Protein AF-A0A2V5T5P4-F1 (afdb_monomer_lite)

Sequence (134 aa):
MTGLRDAVDRWRQLSEDGPGYLCYRRGPGFLTVEDRRAGLEAADYRFDGIEAKIYLACDAGATADHLSKQFAMDGDEELHAHEIEEYLDDLVQARLMYREGNCFLSLAIPITTASTASETRWETDAATACLMAT

Structure (mmCIF, N/CA/C/O backbone):
data_AF-A0A2V5T5P4-F1
#
_entry.id   AF-A0A2V5T5P4-F1
#
loop_
_atom_site.group_PDB
_atom_site.id
_atom_site.type_symbol
_atom_site.label_atom_id
_atom_site.label_alt_id
_atom_site.label_comp_id
_atom_site.label_asym_id
_atom_site.label_entity_id
_atom_site.label_seq_id
_atom_site.pdbx_PDB_ins_code
_atom_site.Cartn_x
_atom_site.Cartn_y
_atom_site.Cartn_z
_atom_site.occupancy
_atom_site.B_iso_or_equiv
_atom_site.auth_seq_id
_atom_site.auth_comp_id
_atom_site.auth_asym_id
_atom_site.auth_atom_id
_atom_site.pdbx_PDB_model_num
ATOM 1 N N . MET A 1 1 ? -24.231 14.776 8.026 1.00 52.66 1 MET A N 1
ATOM 2 C CA . MET A 1 1 ? -22.896 15.256 8.440 1.00 52.66 1 MET A CA 1
ATOM 3 C C . MET A 1 1 ? -22.695 14.825 9.877 1.00 52.66 1 MET A C 1
ATOM 5 O O . MET A 1 1 ? -23.453 15.280 10.721 1.00 52.66 1 MET A O 1
ATOM 9 N N . THR A 1 2 ? -21.777 13.898 10.140 1.00 69.06 2 THR A N 1
ATOM 10 C CA . THR A 1 2 ? -21.444 13.499 11.517 1.00 69.06 2 THR A CA 1
ATOM 11 C C . THR A 1 2 ? -20.759 14.677 12.207 1.00 69.06 2 THR A C 1
ATOM 13 O O . THR A 1 2 ? -19.862 15.279 11.613 1.00 69.06 2 THR A O 1
ATOM 16 N N . GLY A 1 3 ? -21.197 15.051 13.408 1.00 92.06 3 GLY A N 1
ATOM 17 C CA . GLY A 1 3 ? -20.588 16.155 14.146 1.00 92.06 3 GLY A CA 1
ATOM 18 C C . GLY A 1 3 ? -19.194 15.789 14.659 1.00 92.06 3 GLY A C 1
ATOM 19 O O . GLY A 1 3 ? -18.845 14.615 14.760 1.00 92.06 3 GLY A O 1
ATOM 20 N N . LEU A 1 4 ? -18.397 16.793 15.042 1.00 92.25 4 LEU A N 1
ATOM 21 C CA . LEU A 1 4 ? -17.080 16.569 15.656 1.00 92.25 4 LEU A CA 1
ATOM 22 C C . LEU A 1 4 ? -17.166 15.636 16.876 1.00 92.25 4 LEU A C 1
ATOM 24 O O . LEU A 1 4 ? -16.310 14.776 17.044 1.00 92.25 4 LEU A O 1
ATOM 28 N N . ARG A 1 5 ? -18.212 15.781 17.702 1.00 93.25 5 ARG A N 1
ATOM 29 C CA . ARG A 1 5 ? -18.435 14.914 18.872 1.00 93.25 5 ARG A CA 1
ATOM 30 C C . ARG A 1 5 ? -18.607 13.457 18.460 1.00 93.25 5 ARG A C 1
ATOM 32 O O . ARG A 1 5 ? -17.864 12.620 18.943 1.00 93.25 5 ARG A O 1
ATOM 39 N N . ASP A 1 6 ? -19.467 13.187 17.485 1.00 90.88 6 ASP A N 1
ATOM 40 C CA . ASP A 1 6 ? -19.700 11.830 16.985 1.00 90.88 6 ASP A CA 1
ATOM 41 C C . ASP A 1 6 ? -18.427 11.196 16.397 1.00 90.88 6 ASP A C 1
ATOM 43 O O . ASP A 1 6 ? -18.206 9.993 16.523 1.00 90.88 6 ASP A O 1
ATOM 47 N N . ALA A 1 7 ? -17.578 11.996 15.740 1.00 87.25 7 ALA A N 1
ATOM 48 C CA . ALA A 1 7 ? -16.290 11.533 15.228 1.00 87.25 7 ALA A CA 1
ATOM 49 C C . ALA A 1 7 ? -15.313 11.192 16.366 1.00 87.25 7 ALA A C 1
ATOM 51 O O . ALA A 1 7 ? -14.641 10.164 16.304 1.00 87.25 7 ALA A O 1
ATOM 52 N N . VAL A 1 8 ? -15.268 12.023 17.414 1.00 89.06 8 VAL A N 1
ATOM 53 C CA . VAL A 1 8 ? -14.454 11.790 18.618 1.00 89.06 8 VAL A CA 1
ATOM 54 C C . VAL A 1 8 ? -14.941 10.564 19.385 1.00 89.06 8 VAL A C 1
ATOM 56 O O . VAL A 1 8 ? -14.123 9.742 19.784 1.00 89.06 8 VAL A O 1
ATOM 59 N N . ASP A 1 9 ? -16.250 10.409 19.563 1.00 89.62 9 ASP A N 1
ATOM 60 C CA . ASP A 1 9 ? -16.830 9.283 20.294 1.00 89.62 9 ASP A CA 1
ATOM 61 C C . ASP A 1 9 ? -16.605 7.970 19.537 1.00 89.62 9 ASP A C 1
ATOM 63 O O . ASP A 1 9 ? -16.196 6.977 20.133 1.00 89.62 9 ASP A O 1
ATOM 67 N N . ARG A 1 10 ? -16.739 7.983 18.203 1.00 83.69 10 ARG A N 1
ATOM 68 C CA . ARG A 1 10 ? -16.373 6.834 17.363 1.00 83.69 10 ARG A CA 1
ATOM 69 C C . ARG A 1 10 ? -14.892 6.490 17.482 1.00 83.69 10 ARG A C 1
ATOM 71 O O . ARG A 1 10 ? -14.556 5.318 17.604 1.00 83.69 10 ARG A O 1
ATOM 78 N N . TRP A 1 11 ? -14.012 7.489 17.435 1.00 82.25 11 TRP A N 1
ATOM 79 C CA . TRP A 1 11 ? -12.575 7.264 17.585 1.00 82.25 11 TRP A CA 1
ATOM 80 C C . TRP A 1 11 ? -12.237 6.662 18.955 1.00 82.25 11 TRP A C 1
ATOM 82 O O . TRP A 1 11 ? -11.484 5.695 19.019 1.00 82.25 11 TRP A O 1
ATOM 92 N N . ARG A 1 12 ? -12.855 7.165 20.033 1.00 84.06 12 ARG A N 1
ATOM 93 C CA . ARG A 1 12 ? -12.706 6.607 21.386 1.00 84.06 12 ARG A CA 1
ATOM 94 C C . ARG A 1 12 ? -13.168 5.156 21.452 1.00 84.06 12 ARG A C 1
ATOM 96 O O . ARG A 1 12 ? -12.404 4.321 21.919 1.00 84.06 12 ARG A O 1
ATOM 103 N N . GLN A 1 13 ? -14.350 4.849 20.921 1.00 82.88 13 GLN A N 1
ATOM 104 C CA . GLN A 1 13 ? -14.888 3.487 20.911 1.00 82.88 13 GLN A CA 1
ATOM 105 C C . GLN A 1 13 ? -13.953 2.509 20.185 1.00 82.88 13 GLN A C 1
ATOM 107 O O . GLN A 1 13 ? -13.681 1.430 20.690 1.00 82.88 13 GLN A O 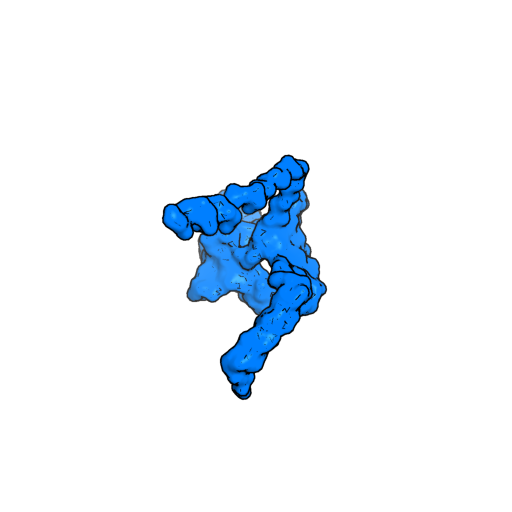1
ATOM 112 N N . LEU A 1 14 ? -13.416 2.906 19.027 1.00 78.06 14 LEU A N 1
ATOM 113 C CA . LEU A 1 14 ? -12.483 2.081 18.251 1.00 78.06 14 LEU A CA 1
ATOM 114 C C . LEU A 1 14 ? -11.125 1.897 18.943 1.00 78.06 14 LEU A C 1
ATOM 116 O O . LEU A 1 14 ? -10.434 0.924 18.673 1.00 78.06 14 LEU A O 1
ATOM 120 N N . SER A 1 15 ? -10.733 2.827 19.817 1.00 72.06 15 SER A N 1
ATOM 121 C CA . SER A 1 15 ? -9.468 2.746 20.553 1.00 72.06 15 SER A CA 1
ATOM 122 C C . SER A 1 15 ? -9.511 1.815 21.769 1.00 72.06 15 SER A C 1
ATOM 124 O O . SER A 1 15 ? -8.449 1.400 22.231 1.00 72.06 15 SER A O 1
ATOM 126 N N . GLU A 1 16 ? -10.703 1.459 22.271 1.00 73.88 16 GLU A N 1
ATOM 127 C CA . GLU A 1 16 ? -10.861 0.522 23.397 1.00 73.88 16 GLU A CA 1
ATOM 128 C C . GLU A 1 16 ? -10.394 -0.899 23.035 1.00 73.88 16 GLU A C 1
ATOM 130 O O . 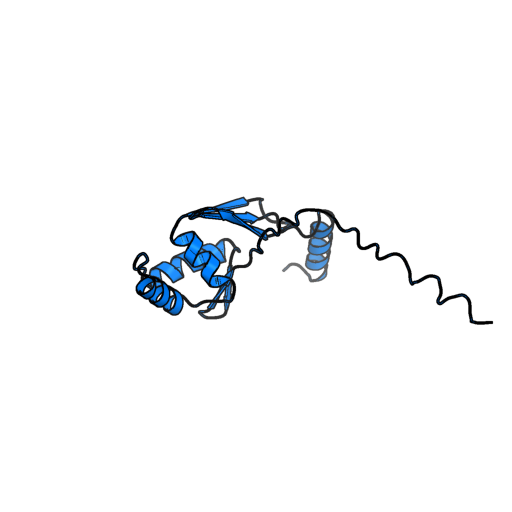GLU A 1 16 ? -9.788 -1.569 23.869 1.00 73.88 16 GLU A O 1
ATOM 135 N N . ASP A 1 17 ? -10.564 -1.311 21.774 1.00 68.75 17 ASP A N 1
ATOM 136 C CA . ASP A 1 17 ? -10.075 -2.592 21.233 1.00 68.75 17 ASP A CA 1
ATOM 137 C C . ASP A 1 17 ? -8.576 -2.553 20.845 1.00 68.75 17 ASP A C 1
ATOM 139 O O . ASP A 1 17 ? -8.010 -3.533 20.354 1.00 68.75 17 ASP A O 1
ATOM 143 N N . GLY A 1 18 ? -7.910 -1.417 21.089 1.00 70.31 18 GLY A N 1
ATOM 144 C CA . GLY A 1 18 ? -6.540 -1.124 20.678 1.00 70.31 18 GLY A CA 1
ATOM 145 C C . GLY A 1 18 ? -6.463 -0.442 19.302 1.00 70.31 18 GLY A C 1
ATOM 146 O O . GLY A 1 18 ? -7.374 -0.556 18.487 1.00 70.31 18 GLY A O 1
ATOM 147 N N . PRO A 1 19 ? -5.365 0.274 18.992 1.00 72.06 19 PRO A N 1
ATOM 148 C CA . PRO A 1 19 ? -5.257 1.110 17.787 1.00 72.06 19 PRO A CA 1
ATOM 149 C C . PRO A 1 19 ? -5.257 0.335 16.452 1.00 72.06 19 PRO A C 1
ATOM 151 O O . PRO A 1 19 ? -5.176 0.949 15.386 1.00 72.06 19 PRO A O 1
ATOM 154 N N . GLY A 1 20 ? -5.351 -0.998 16.488 1.00 87.88 20 GLY A N 1
ATOM 155 C CA . GLY A 1 20 ? -5.120 -1.866 15.341 1.00 87.88 20 GLY A CA 1
ATOM 156 C C . GLY A 1 20 ? -3.710 -1.703 14.766 1.00 87.88 20 GLY A C 1
ATOM 157 O O . GLY A 1 20 ? -2.862 -1.002 15.321 1.00 87.88 20 GLY A O 1
ATOM 158 N N . TYR A 1 21 ? -3.431 -2.370 13.652 1.00 92.38 21 TYR A N 1
ATOM 159 C CA . TYR A 1 21 ? -2.151 -2.232 12.959 1.00 92.38 21 TYR A CA 1
ATOM 160 C C . TYR A 1 21 ? -2.293 -2.499 11.468 1.00 92.38 21 TYR A C 1
ATOM 162 O O . TYR A 1 21 ? -3.228 -3.163 11.031 1.00 92.38 21 TYR A O 1
ATOM 170 N N . LEU A 1 22 ? -1.336 -1.986 10.703 1.00 96.25 22 LEU A N 1
ATOM 171 C CA . LEU A 1 22 ? -1.105 -2.354 9.316 1.00 96.25 22 LEU A CA 1
ATOM 172 C C . LEU A 1 22 ? 0.384 -2.661 9.189 1.00 96.25 22 LEU A C 1
ATOM 174 O O . LEU A 1 22 ? 1.215 -1.759 9.311 1.00 96.25 22 LEU A O 1
ATOM 178 N N . CYS A 1 23 ? 0.732 -3.928 9.014 1.00 97.00 23 CYS A N 1
ATOM 179 C CA . CYS A 1 23 ? 2.126 -4.356 8.994 1.00 97.00 23 CYS A CA 1
ATOM 180 C C . CYS A 1 23 ? 2.404 -5.310 7.840 1.00 97.00 23 CYS A C 1
ATOM 182 O O . CYS A 1 23 ? 1.480 -5.831 7.225 1.00 97.00 23 CYS A O 1
ATOM 184 N N . TYR A 1 24 ? 3.677 -5.531 7.524 1.00 97.56 24 TYR A N 1
ATOM 185 C CA . TYR A 1 24 ? 4.060 -6.478 6.487 1.00 97.56 24 TYR A CA 1
ATOM 186 C C . TYR A 1 24 ? 5.168 -7.437 6.915 1.00 97.56 24 TYR A C 1
ATOM 188 O O . TYR A 1 24 ? 6.039 -7.114 7.729 1.00 97.56 24 TYR A O 1
ATOM 196 N N . ARG A 1 25 ? 5.180 -8.616 6.287 1.00 96.44 25 ARG A N 1
ATOM 197 C CA . ARG A 1 25 ? 6.253 -9.611 6.364 1.00 96.44 25 ARG A CA 1
ATOM 198 C C . ARG A 1 25 ? 6.773 -9.929 4.969 1.00 96.44 25 ARG A C 1
ATOM 200 O O . ARG A 1 25 ? 6.004 -10.257 4.070 1.00 96.44 25 ARG A O 1
ATOM 207 N N . ARG A 1 26 ? 8.094 -9.868 4.808 1.00 95.31 26 ARG A N 1
ATOM 208 C CA . ARG A 1 26 ? 8.776 -10.239 3.563 1.00 95.31 26 ARG A CA 1
ATOM 209 C C . ARG A 1 26 ? 9.086 -11.734 3.565 1.00 95.31 26 ARG A C 1
ATOM 211 O O . ARG A 1 26 ? 9.561 -12.264 4.569 1.00 95.31 26 ARG A O 1
ATOM 218 N N . GLY A 1 27 ? 8.852 -12.388 2.436 1.00 92.38 27 GLY A N 1
ATOM 219 C CA . GLY A 1 27 ? 9.341 -13.730 2.142 1.00 92.38 27 GLY A CA 1
ATOM 220 C C . GLY A 1 27 ? 10.119 -13.757 0.823 1.00 92.38 27 GLY A C 1
ATOM 221 O O . GLY A 1 27 ? 10.225 -12.731 0.148 1.00 92.38 27 GLY A O 1
ATOM 222 N N . PRO A 1 28 ? 10.700 -14.905 0.434 1.00 92.19 28 PRO A N 1
ATOM 223 C CA . PRO A 1 28 ? 11.436 -15.015 -0.822 1.00 92.19 28 PRO A CA 1
ATOM 224 C C . PRO A 1 28 ? 10.519 -14.756 -2.026 1.00 92.19 28 PRO A C 1
ATOM 226 O O . PRO A 1 28 ? 9.695 -15.597 -2.371 1.00 92.19 28 PRO A O 1
ATOM 229 N N . GLY A 1 29 ? 10.656 -13.581 -2.647 1.00 90.38 29 GLY A N 1
ATOM 230 C CA . GLY A 1 29 ? 9.868 -13.184 -3.818 1.00 90.38 29 GLY A CA 1
ATOM 231 C C . GLY A 1 29 ? 8.416 -12.796 -3.525 1.00 90.38 29 GLY A C 1
ATOM 232 O O . GLY A 1 29 ? 7.636 -12.715 -4.465 1.00 90.38 29 GLY A O 1
ATOM 233 N N . PHE A 1 30 ? 8.040 -12.564 -2.263 1.00 96.06 30 PHE A N 1
ATOM 234 C CA . PHE A 1 30 ? 6.680 -12.145 -1.916 1.00 96.06 30 PHE A CA 1
ATOM 235 C C . PHE A 1 30 ? 6.624 -11.235 -0.686 1.00 96.06 30 PHE A C 1
ATOM 237 O O . PHE A 1 30 ? 7.542 -11.200 0.142 1.00 96.06 30 PHE A O 1
ATOM 244 N N . LEU A 1 31 ? 5.498 -10.544 -0.540 1.00 96.88 31 LEU A N 1
ATOM 245 C CA . LEU A 1 31 ? 5.136 -9.719 0.606 1.00 96.88 31 LEU A CA 1
ATOM 246 C C . LEU A 1 31 ? 3.742 -10.117 1.097 1.00 96.88 31 LEU A C 1
ATOM 248 O O . LEU A 1 31 ? 2.829 -10.284 0.294 1.00 96.88 31 LEU A O 1
ATOM 252 N N . THR A 1 32 ? 3.565 -10.242 2.411 1.00 98.19 32 THR A N 1
ATOM 253 C CA . THR A 1 32 ? 2.233 -10.309 3.027 1.00 98.19 32 THR A CA 1
ATOM 254 C C . 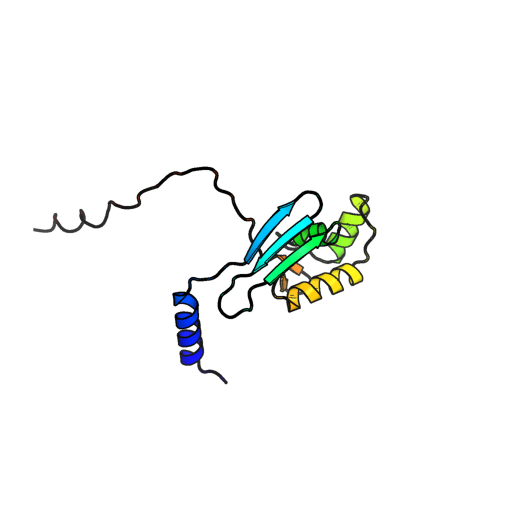THR A 1 32 ? 2.005 -9.052 3.850 1.00 98.19 32 THR A C 1
ATOM 256 O O . THR A 1 32 ? 2.829 -8.756 4.713 1.00 98.19 32 THR A O 1
ATOM 259 N N . VAL A 1 33 ? 0.910 -8.337 3.596 1.00 98.19 33 VAL A N 1
ATOM 260 C CA . VAL A 1 33 ? 0.444 -7.189 4.384 1.00 98.19 33 VAL A CA 1
ATOM 261 C C . VAL A 1 33 ? -0.764 -7.617 5.215 1.00 98.19 33 VAL A C 1
ATOM 263 O O . VAL A 1 33 ? -1.756 -8.080 4.662 1.00 98.19 33 VAL A O 1
ATOM 266 N N . GLU A 1 34 ? -0.680 -7.459 6.532 1.00 97.62 34 GLU A N 1
ATOM 267 C CA . GLU A 1 34 ? -1.739 -7.772 7.494 1.00 97.62 34 GLU A CA 1
ATOM 268 C C . GLU A 1 34 ? -2.415 -6.457 7.933 1.00 97.62 34 GLU A C 1
ATOM 270 O O . GLU A 1 34 ? -1.764 -5.587 8.520 1.00 97.62 34 GLU A O 1
ATOM 275 N N . ASP A 1 35 ? -3.715 -6.300 7.655 1.00 96.56 35 ASP A N 1
ATOM 276 C CA . ASP A 1 35 ? -4.532 -5.168 8.111 1.00 96.56 35 ASP A CA 1
ATOM 277 C C . ASP A 1 35 ? -5.451 -5.604 9.254 1.00 96.56 35 ASP A C 1
ATOM 279 O O . ASP A 1 35 ? -6.309 -6.479 9.100 1.00 96.56 35 ASP A O 1
ATOM 283 N N . ARG A 1 36 ? -5.240 -5.001 10.421 1.00 94.75 36 ARG A N 1
ATOM 284 C CA . ARG A 1 36 ? -6.038 -5.161 11.642 1.00 94.75 36 ARG A CA 1
ATOM 285 C C . ARG A 1 36 ? -6.454 -3.805 12.210 1.00 94.75 36 ARG A C 1
ATOM 287 O O . ARG A 1 36 ? -6.654 -3.685 13.417 1.00 94.75 36 ARG A O 1
ATOM 294 N N . ARG A 1 37 ? -6.511 -2.752 11.387 1.00 91.75 37 ARG A N 1
ATOM 295 C CA . ARG A 1 37 ? -6.940 -1.416 11.828 1.00 91.75 37 ARG A CA 1
ATOM 296 C C . ARG A 1 37 ? -8.394 -1.456 12.301 1.00 91.75 37 ARG A C 1
ATOM 298 O O . ARG A 1 37 ? -9.264 -2.009 11.631 1.00 91.75 37 ARG A O 1
ATOM 305 N N . ALA A 1 38 ? -8.663 -0.841 13.451 1.00 87.69 38 ALA A N 1
ATOM 306 C CA . ALA A 1 38 ? -10.002 -0.806 14.025 1.00 87.69 38 ALA A CA 1
ATOM 307 C C . ALA A 1 38 ? -11.000 -0.110 13.080 1.00 87.69 38 ALA A C 1
ATOM 309 O O . ALA A 1 38 ? -10.705 0.927 12.481 1.00 87.69 38 ALA A O 1
ATOM 310 N N . GLY A 1 39 ? -12.202 -0.677 12.959 1.00 83.69 39 GLY A N 1
ATOM 311 C CA . GLY A 1 39 ? -13.252 -0.156 12.079 1.00 83.69 39 GLY A CA 1
ATOM 312 C C . GLY A 1 39 ? -13.110 -0.551 10.605 1.00 83.69 39 GLY A C 1
ATOM 313 O O . GLY A 1 39 ? -13.871 -0.039 9.783 1.00 83.69 39 GLY A O 1
ATOM 314 N N . LEU A 1 40 ? -12.175 -1.449 10.276 1.00 85.38 40 LEU A N 1
ATOM 315 C CA . LEU A 1 40 ? -12.055 -2.118 8.979 1.00 85.38 40 LEU A CA 1
ATOM 316 C C . LEU A 1 40 ? -12.220 -3.634 9.142 1.00 85.38 40 LEU A C 1
ATOM 318 O O . LEU A 1 40 ? -12.020 -4.181 10.227 1.00 85.38 40 LEU A O 1
ATOM 322 N N . GLU A 1 41 ? -12.604 -4.309 8.060 1.00 90.06 41 GLU A N 1
ATOM 323 C CA . GLU A 1 41 ? -12.572 -5.770 8.005 1.00 90.06 41 GLU A CA 1
ATOM 324 C C . GLU A 1 41 ? -11.115 -6.246 8.017 1.00 90.06 41 GLU A C 1
ATOM 326 O O . GLU A 1 41 ? -10.268 -5.688 7.317 1.00 90.06 41 GLU A O 1
ATOM 331 N N . ALA A 1 42 ? -10.817 -7.256 8.837 1.00 93.31 42 ALA A N 1
ATOM 332 C CA . ALA A 1 42 ? -9.480 -7.830 8.894 1.00 93.31 42 ALA A CA 1
ATOM 333 C C . ALA A 1 42 ? -9.151 -8.507 7.560 1.00 93.31 42 ALA A C 1
ATOM 335 O O . ALA A 1 42 ? -9.911 -9.351 7.086 1.00 93.31 42 ALA A O 1
ATOM 336 N N . ALA A 1 43 ? -8.005 -8.161 6.981 1.00 96.69 43 ALA A N 1
ATOM 337 C CA . ALA A 1 43 ? -7.596 -8.660 5.675 1.00 96.69 43 ALA A CA 1
ATOM 338 C C . ALA A 1 43 ? -6.094 -8.941 5.629 1.00 96.69 43 ALA A C 1
ATOM 340 O O . ALA A 1 43 ? -5.301 -8.238 6.259 1.00 96.69 43 ALA A O 1
ATOM 341 N N . ASP A 1 44 ? -5.723 -9.957 4.852 1.00 97.44 44 ASP A N 1
ATOM 342 C CA . ASP A 1 44 ? -4.339 -10.288 4.532 1.00 97.44 44 ASP A CA 1
ATOM 343 C C . ASP A 1 44 ? -4.156 -10.188 3.018 1.00 97.44 44 ASP A C 1
ATOM 345 O O . ASP A 1 44 ? -4.815 -10.893 2.253 1.00 97.44 44 ASP A O 1
ATOM 349 N N . TYR A 1 45 ? -3.253 -9.314 2.588 1.00 97.94 45 TYR A N 1
ATOM 350 C CA . TYR A 1 45 ? -2.932 -9.097 1.183 1.00 97.94 45 TYR A CA 1
ATOM 351 C C . TYR A 1 45 ? -1.608 -9.772 0.873 1.00 97.94 45 TYR A C 1
ATOM 353 O O . TYR A 1 45 ? -0.620 -9.575 1.583 1.00 97.94 45 TYR A O 1
ATOM 361 N N . ARG A 1 46 ? -1.576 -10.576 -0.186 1.00 97.69 46 ARG A N 1
ATOM 362 C CA . ARG A 1 46 ? -0.357 -11.212 -0.674 1.00 97.69 46 ARG A CA 1
ATOM 363 C C . ARG A 1 46 ? 0.011 -10.595 -2.014 1.00 97.69 46 ARG A C 1
ATOM 365 O O . ARG A 1 46 ? -0.810 -10.610 -2.920 1.00 97.69 46 ARG A O 1
ATOM 372 N N . PHE A 1 47 ? 1.245 -10.118 -2.115 1.00 97.75 47 PHE A N 1
ATOM 373 C CA . PHE A 1 47 ? 1.845 -9.640 -3.355 1.00 97.75 47 PHE A CA 1
ATOM 374 C C . PHE A 1 47 ? 3.015 -10.545 -3.710 1.00 97.75 47 PHE A C 1
ATOM 376 O O . PHE A 1 47 ? 3.837 -10.863 -2.843 1.00 97.75 47 PHE A O 1
ATOM 383 N N . ASP A 1 48 ? 3.108 -10.942 -4.971 1.00 96.38 48 ASP A N 1
ATOM 384 C CA . ASP A 1 48 ? 4.144 -11.844 -5.466 1.00 96.38 48 ASP A CA 1
ATOM 385 C C . ASP A 1 48 ? 5.004 -11.138 -6.529 1.00 96.38 48 ASP A C 1
ATOM 387 O O . ASP A 1 48 ? 4.554 -10.248 -7.246 1.00 96.38 48 ASP A O 1
ATOM 391 N N . GLY A 1 49 ? 6.283 -11.508 -6.620 1.00 95.25 49 GLY A N 1
ATOM 392 C CA . GLY A 1 49 ? 7.187 -11.038 -7.669 1.00 95.25 49 GLY A CA 1
ATOM 393 C C . GLY A 1 49 ? 7.284 -9.512 -7.764 1.00 95.25 49 GLY A C 1
ATOM 394 O O . GLY A 1 49 ? 7.737 -8.845 -6.829 1.00 95.25 49 GLY A O 1
ATOM 395 N N . ILE A 1 50 ? 6.904 -8.975 -8.925 1.00 95.38 50 ILE A N 1
ATOM 396 C CA . ILE A 1 50 ? 7.029 -7.552 -9.252 1.00 95.38 50 ILE A CA 1
ATOM 397 C C . ILE A 1 50 ? 6.087 -6.669 -8.423 1.00 95.38 50 ILE A C 1
ATOM 399 O O . ILE A 1 50 ? 6.487 -5.590 -7.997 1.00 95.38 50 ILE A O 1
ATOM 403 N N . GLU A 1 51 ? 4.897 -7.155 -8.070 1.00 96.44 51 GLU A N 1
ATOM 404 C CA . GLU A 1 51 ? 3.929 -6.434 -7.230 1.00 96.44 51 GLU A CA 1
ATOM 405 C C . GLU A 1 51 ? 4.496 -6.147 -5.835 1.00 96.44 51 GLU A C 1
ATOM 407 O O . GLU A 1 51 ? 4.363 -5.043 -5.296 1.00 96.44 51 GLU A O 1
ATOM 412 N N . ALA A 1 52 ? 5.195 -7.135 -5.262 1.00 97.19 52 ALA A N 1
ATOM 413 C CA . ALA A 1 52 ? 5.883 -6.985 -3.987 1.00 97.19 52 ALA A CA 1
ATOM 414 C C . ALA A 1 52 ? 7.025 -5.961 -4.083 1.00 97.19 52 ALA A C 1
ATOM 416 O O . ALA A 1 52 ? 7.227 -5.176 -3.156 1.00 97.19 52 ALA A O 1
ATOM 417 N N . LYS A 1 53 ? 7.762 -5.942 -5.202 1.00 96.31 53 LYS A N 1
ATOM 418 C CA . LYS A 1 53 ? 8.829 -4.960 -5.446 1.00 96.31 53 LYS A CA 1
ATOM 419 C C . LYS A 1 53 ? 8.273 -3.545 -5.583 1.00 96.31 53 LYS A C 1
ATOM 421 O O . LYS A 1 53 ? 8.804 -2.649 -4.933 1.00 96.31 53 LYS A O 1
ATOM 426 N N . ILE A 1 54 ? 7.199 -3.360 -6.357 1.00 97.31 54 ILE A N 1
ATOM 427 C CA . ILE A 1 54 ? 6.501 -2.073 -6.501 1.00 97.31 54 ILE A CA 1
ATOM 428 C C . ILE A 1 54 ? 6.070 -1.560 -5.128 1.00 97.31 54 ILE A C 1
ATOM 430 O O . ILE A 1 54 ? 6.422 -0.441 -4.760 1.00 97.31 54 ILE A O 1
ATOM 434 N N . TYR A 1 55 ? 5.383 -2.396 -4.340 1.00 98.19 55 TYR A N 1
ATOM 435 C CA . TYR A 1 55 ? 4.908 -2.007 -3.012 1.00 98.19 55 TYR A CA 1
ATOM 436 C C . TYR A 1 55 ? 6.054 -1.532 -2.110 1.00 98.19 55 TYR A C 1
ATOM 438 O O . TYR A 1 55 ? 5.968 -0.475 -1.490 1.00 98.19 55 TYR A O 1
ATOM 446 N N . LEU A 1 56 ? 7.144 -2.304 -2.048 1.00 96.75 56 LEU A N 1
ATOM 447 C CA . LEU A 1 56 ? 8.295 -1.999 -1.195 1.00 96.75 56 LEU A CA 1
ATOM 448 C C . LEU A 1 56 ? 9.096 -0.783 -1.672 1.00 96.75 56 LEU A C 1
ATOM 450 O O . LEU A 1 56 ? 9.681 -0.085 -0.847 1.00 96.75 56 LEU A O 1
ATOM 454 N N . ALA A 1 57 ? 9.134 -0.517 -2.977 1.00 97.06 57 ALA A N 1
ATOM 455 C CA . ALA A 1 57 ? 9.825 0.647 -3.521 1.00 97.06 57 ALA A CA 1
ATOM 456 C C . ALA A 1 57 ? 9.142 1.973 -3.129 1.00 97.06 57 ALA A C 1
ATOM 458 O O . ALA A 1 57 ? 9.782 3.022 -3.141 1.00 97.06 57 ALA A O 1
ATOM 459 N N . CYS A 1 58 ? 7.874 1.923 -2.711 1.00 98.12 58 CYS A N 1
ATOM 460 C CA . CYS A 1 58 ? 7.126 3.066 -2.192 1.00 98.12 58 CYS A CA 1
ATOM 461 C C . CYS A 1 58 ? 7.339 3.341 -0.688 1.00 98.12 58 CYS A C 1
ATOM 463 O O . CYS A 1 58 ? 6.702 4.255 -0.173 1.00 98.12 58 CYS A O 1
ATOM 465 N N . ASP A 1 59 ? 8.213 2.620 0.030 1.00 96.62 59 ASP A N 1
ATOM 466 C CA . ASP A 1 59 ? 8.436 2.796 1.488 1.00 96.62 59 ASP A CA 1
ATOM 467 C C . ASP A 1 59 ? 8.927 4.201 1.870 1.00 96.62 59 ASP A C 1
ATOM 469 O O . ASP A 1 59 ? 8.568 4.735 2.917 1.00 96.62 59 ASP A O 1
ATOM 473 N N . ALA A 1 60 ? 9.688 4.841 0.980 1.00 94.81 60 ALA A N 1
ATOM 474 C CA . ALA A 1 60 ? 10.162 6.217 1.136 1.00 94.81 60 ALA A CA 1
ATOM 475 C C . ALA A 1 60 ? 9.448 7.218 0.206 1.00 94.81 60 ALA A C 1
ATOM 477 O O . ALA A 1 60 ? 9.898 8.356 0.067 1.00 94.81 60 ALA A O 1
ATOM 478 N N . GLY A 1 61 ? 8.345 6.805 -0.426 1.00 97.00 61 GLY A N 1
ATOM 479 C CA . GLY A 1 61 ? 7.674 7.565 -1.477 1.00 97.00 61 GLY A CA 1
ATOM 480 C C . GLY A 1 61 ? 8.287 7.328 -2.862 1.00 97.00 61 GLY A C 1
ATOM 481 O O . GLY A 1 61 ? 9.503 7.397 -3.033 1.00 97.00 61 GLY A O 1
ATOM 482 N N . ALA A 1 62 ? 7.452 7.074 -3.870 1.00 98.12 62 ALA A N 1
ATOM 483 C CA . ALA A 1 62 ? 7.892 6.929 -5.258 1.00 98.12 62 ALA A CA 1
ATOM 484 C C . ALA A 1 62 ? 6.830 7.400 -6.259 1.00 98.12 62 ALA A C 1
ATOM 486 O O . ALA A 1 62 ? 5.635 7.383 -5.972 1.00 98.12 62 ALA A O 1
ATOM 487 N N . THR A 1 63 ? 7.266 7.796 -7.456 1.00 98.44 63 THR A N 1
ATOM 488 C CA . THR A 1 63 ? 6.376 8.041 -8.600 1.00 98.44 63 THR A CA 1
ATOM 489 C C . THR A 1 63 ? 6.408 6.849 -9.554 1.00 98.44 63 THR A C 1
ATOM 491 O O . THR A 1 63 ? 7.435 6.175 -9.673 1.00 98.44 63 THR A O 1
ATOM 494 N N . ALA A 1 64 ? 5.321 6.610 -10.287 1.00 98.12 64 ALA A N 1
ATOM 495 C CA . ALA A 1 64 ? 5.253 5.506 -11.246 1.00 98.12 64 ALA A CA 1
ATOM 496 C C . ALA A 1 64 ? 6.330 5.605 -12.349 1.00 98.12 64 ALA A C 1
ATOM 498 O O . ALA A 1 64 ? 6.958 4.607 -12.700 1.00 98.12 64 ALA A O 1
ATOM 499 N N . ASP A 1 65 ? 6.635 6.822 -12.819 1.00 97.88 65 ASP A N 1
ATOM 500 C CA . ASP A 1 65 ? 7.727 7.079 -13.772 1.00 97.88 65 ASP A CA 1
ATOM 501 C C . ASP A 1 65 ? 9.104 6.683 -13.230 1.00 97.88 65 ASP A C 1
ATOM 503 O O . ASP A 1 65 ? 9.958 6.196 -13.976 1.00 97.88 65 ASP A O 1
ATOM 507 N N . HIS A 1 66 ? 9.353 6.944 -11.944 1.00 97.50 66 HIS A N 1
ATOM 508 C CA . HIS A 1 66 ? 10.609 6.575 -11.301 1.00 97.50 66 HIS A CA 1
ATOM 509 C C . HIS A 1 66 ? 10.730 5.054 -11.201 1.00 97.50 66 HIS A C 1
ATOM 511 O O . HIS A 1 66 ? 11.763 4.504 -11.574 1.00 97.50 66 HIS A O 1
ATOM 517 N N . LEU A 1 67 ? 9.661 4.379 -10.769 1.00 97.31 67 LEU A N 1
ATOM 518 C CA . LEU A 1 67 ? 9.626 2.923 -10.641 1.00 97.31 67 LEU A CA 1
ATOM 519 C C . LEU A 1 67 ? 9.801 2.215 -11.989 1.00 97.31 67 LEU A C 1
ATOM 521 O O . LEU A 1 67 ? 10.628 1.316 -12.092 1.00 97.31 67 LEU A O 1
ATOM 525 N N . SER A 1 68 ? 9.103 2.669 -13.034 1.00 97.00 68 SER A N 1
ATOM 526 C CA . SER A 1 68 ? 9.226 2.116 -14.392 1.00 97.00 68 SER A CA 1
ATOM 527 C C . SER A 1 68 ? 10.674 2.173 -14.897 1.00 97.00 68 SER A C 1
ATOM 529 O O . SER A 1 68 ? 11.223 1.173 -15.361 1.00 97.00 68 SER A O 1
ATOM 531 N N . LYS A 1 69 ? 11.347 3.320 -14.723 1.00 96.38 69 LYS A N 1
ATOM 532 C CA . LYS A 1 69 ? 12.767 3.474 -15.085 1.00 96.38 69 LYS A CA 1
ATOM 533 C C . LYS A 1 69 ? 13.680 2.598 -14.236 1.00 96.38 69 LYS A C 1
ATOM 535 O O . LYS A 1 69 ? 14.621 2.023 -14.772 1.00 96.38 69 LYS A O 1
ATOM 540 N N . GLN A 1 70 ? 13.420 2.516 -12.934 1.00 95.19 70 GLN A N 1
ATOM 541 C CA . GLN A 1 70 ? 14.219 1.711 -12.018 1.00 95.19 70 GLN A CA 1
ATOM 542 C C . GLN A 1 70 ? 14.165 0.226 -12.402 1.00 95.19 70 GLN A C 1
ATOM 544 O O . GLN A 1 70 ? 15.215 -0.386 -12.570 1.00 95.19 70 GLN A O 1
ATOM 549 N N . PHE A 1 71 ? 12.976 -0.337 -12.634 1.00 94.62 71 PHE A N 1
ATOM 550 C CA . PHE A 1 71 ? 12.842 -1.753 -12.995 1.00 94.62 71 PHE A CA 1
ATOM 551 C C . PHE A 1 71 ? 13.448 -2.079 -14.361 1.00 94.62 71 PHE A C 1
ATOM 553 O O . PHE A 1 71 ? 14.125 -3.098 -14.498 1.00 94.62 71 PHE A O 1
ATOM 560 N N . ALA A 1 72 ? 13.319 -1.175 -15.338 1.00 92.69 72 ALA A N 1
ATOM 561 C CA . ALA A 1 72 ? 14.007 -1.318 -16.619 1.00 92.69 72 ALA A CA 1
ATOM 562 C C . ALA A 1 72 ? 15.543 -1.347 -16.461 1.00 92.69 72 ALA A C 1
ATOM 564 O O . ALA A 1 72 ? 16.230 -2.071 -17.182 1.00 92.69 72 ALA A O 1
ATOM 565 N N . MET A 1 73 ? 16.100 -0.579 -15.516 1.00 92.12 73 MET A N 1
ATOM 566 C CA . MET A 1 73 ? 17.540 -0.569 -15.227 1.00 92.12 73 MET A CA 1
ATOM 567 C C . MET A 1 73 ? 18.010 -1.802 -14.449 1.00 92.12 73 MET A C 1
ATOM 569 O O . MET A 1 73 ? 19.117 -2.282 -14.694 1.00 92.12 73 MET A O 1
ATOM 573 N N . ASP A 1 74 ? 17.181 -2.318 -13.543 1.00 91.19 74 ASP A N 1
ATOM 574 C CA . ASP A 1 74 ? 17.488 -3.492 -12.719 1.00 91.19 74 ASP A CA 1
ATOM 575 C C . ASP A 1 74 ? 17.394 -4.815 -13.511 1.00 91.19 74 ASP A C 1
ATOM 577 O O . ASP A 1 74 ? 17.778 -5.873 -13.008 1.00 91.19 74 ASP A O 1
ATOM 581 N N . GLY A 1 75 ? 16.934 -4.761 -14.769 1.00 89.88 75 GLY A N 1
ATOM 582 C CA . GLY A 1 75 ? 16.709 -5.937 -15.613 1.00 89.88 75 GLY A CA 1
ATOM 583 C C . GLY A 1 75 ? 15.492 -6.755 -15.179 1.00 89.88 75 GLY A C 1
ATOM 584 O O . GLY A 1 75 ? 15.416 -7.949 -15.476 1.00 89.88 75 GLY A O 1
ATOM 585 N N . ASP A 1 76 ? 14.580 -6.118 -14.444 1.00 89.12 76 ASP A N 1
ATOM 586 C CA . ASP A 1 76 ? 13.291 -6.673 -14.060 1.00 89.12 76 ASP A CA 1
ATOM 587 C C . ASP A 1 76 ? 12.295 -6.618 -15.230 1.00 89.12 76 ASP A C 1
ATOM 589 O O . ASP A 1 76 ? 12.613 -6.179 -16.337 1.00 89.12 76 ASP A O 1
ATOM 593 N N . GLU A 1 77 ? 11.081 -7.115 -14.992 1.00 85.56 77 GLU A N 1
ATOM 594 C CA . GLU A 1 77 ? 9.978 -7.011 -15.944 1.00 85.56 77 GLU A CA 1
ATOM 595 C C . GLU A 1 77 ? 9.740 -5.547 -16.345 1.00 85.56 77 GLU A C 1
ATOM 597 O O . GLU A 1 77 ? 9.618 -4.660 -15.495 1.00 85.56 77 GLU A O 1
ATOM 602 N N . GLU A 1 78 ? 9.708 -5.297 -17.655 1.00 86.19 78 GLU A N 1
ATOM 603 C CA . GLU A 1 78 ? 9.486 -3.963 -18.197 1.00 86.19 78 GLU A CA 1
ATOM 604 C C . GLU A 1 78 ? 8.011 -3.594 -18.021 1.00 86.19 78 GLU A C 1
ATOM 606 O O . GLU A 1 78 ? 7.152 -4.042 -18.775 1.00 86.19 78 GLU A O 1
ATOM 611 N N . LEU A 1 79 ? 7.736 -2.783 -17.000 1.00 92.69 79 LEU A N 1
ATOM 612 C CA . LEU A 1 79 ? 6.416 -2.227 -16.728 1.00 92.69 79 LEU A CA 1
ATOM 613 C C . LEU A 1 79 ? 6.364 -0.763 -17.135 1.00 92.69 79 LEU A C 1
ATOM 615 O O . LEU A 1 79 ? 7.238 0.041 -16.779 1.00 92.69 79 LEU A O 1
ATOM 619 N N . HIS A 1 80 ? 5.309 -0.388 -17.845 1.00 95.69 80 HIS A N 1
ATOM 620 C CA . HIS A 1 80 ? 5.062 1.001 -18.177 1.00 95.69 80 HIS A CA 1
ATOM 621 C C . HIS A 1 80 ? 4.532 1.768 -16.961 1.00 95.69 80 HIS A C 1
ATOM 623 O O . HIS A 1 80 ? 3.813 1.239 -16.118 1.00 95.69 80 HIS A O 1
ATOM 629 N N . ALA A 1 81 ? 4.843 3.066 -16.893 1.00 97.38 81 ALA A N 1
ATOM 630 C CA . ALA A 1 81 ? 4.427 3.916 -15.777 1.00 97.38 81 ALA A CA 1
ATOM 631 C C . ALA A 1 81 ? 2.902 3.916 -15.547 1.00 97.38 81 ALA A C 1
ATOM 633 O O . ALA A 1 81 ? 2.472 3.965 -14.403 1.00 97.38 81 ALA A O 1
ATOM 634 N N . HIS A 1 82 ? 2.089 3.810 -16.603 1.00 97.56 82 HIS A N 1
ATOM 635 C CA . HIS A 1 82 ? 0.630 3.754 -16.461 1.00 97.56 82 HIS A CA 1
ATOM 636 C C . HIS A 1 82 ? 0.144 2.464 -15.778 1.00 97.56 82 HIS A C 1
ATOM 638 O O . HIS A 1 82 ? -0.733 2.538 -14.931 1.00 97.56 82 HIS A O 1
ATOM 644 N N . GLU A 1 83 ? 0.750 1.310 -16.077 1.00 97.25 83 GLU A N 1
ATOM 645 C CA . GLU A 1 83 ? 0.410 0.022 -15.447 1.00 97.25 83 GLU A CA 1
ATOM 646 C C . GLU A 1 83 ? 0.770 0.041 -13.959 1.00 97.25 83 GLU A C 1
ATOM 648 O O . GLU A 1 83 ? 0.014 -0.425 -13.108 1.00 97.25 83 GLU A O 1
ATOM 653 N N . ILE A 1 84 ? 1.918 0.647 -13.634 1.00 97.94 84 ILE A N 1
ATOM 654 C CA . ILE A 1 84 ? 2.331 0.861 -12.247 1.00 97.94 84 ILE A CA 1
ATOM 655 C C . ILE A 1 84 ? 1.355 1.815 -11.548 1.00 97.94 84 ILE A C 1
ATOM 657 O O . ILE A 1 84 ? 0.954 1.538 -10.424 1.00 97.94 84 ILE A O 1
ATOM 661 N N . GLU A 1 85 ? 0.963 2.925 -12.179 1.00 98.38 85 GLU A N 1
ATOM 662 C CA . GLU A 1 85 ? 0.021 3.882 -11.584 1.00 98.38 85 GLU A CA 1
ATOM 663 C C . GLU A 1 85 ? -1.358 3.256 -11.331 1.00 98.38 85 GLU A C 1
ATOM 665 O O . GLU A 1 85 ? -1.890 3.434 -10.238 1.00 98.38 85 GLU A O 1
ATOM 670 N N . GLU A 1 86 ? -1.895 2.471 -12.271 1.00 98.12 86 GLU A N 1
ATOM 671 C CA . GLU A 1 86 ? -3.161 1.741 -12.095 1.00 98.12 86 GLU A CA 1
ATOM 672 C C . GLU A 1 86 ? -3.099 0.788 -10.893 1.00 98.12 86 GLU A C 1
ATOM 674 O O . GLU A 1 86 ? -3.966 0.831 -10.018 1.00 98.12 86 GLU A O 1
ATOM 679 N N . TYR A 1 87 ? -2.026 -0.002 -10.783 1.00 98.00 87 TYR A N 1
ATOM 680 C CA . TYR A 1 87 ? -1.814 -0.886 -9.636 1.00 98.00 87 TYR A CA 1
ATOM 681 C C . TYR A 1 87 ? -1.689 -0.115 -8.309 1.00 98.00 87 TYR A C 1
ATOM 683 O O . TYR A 1 87 ? -2.262 -0.505 -7.290 1.00 98.00 87 TYR A O 1
ATOM 691 N N . LEU A 1 88 ? -0.958 1.003 -8.295 1.00 98.50 88 LEU A N 1
ATOM 692 C CA . LEU A 1 88 ? -0.817 1.838 -7.099 1.00 98.50 88 LEU A CA 1
ATOM 693 C C . LEU A 1 88 ? -2.152 2.481 -6.694 1.00 98.50 88 LEU A C 1
ATOM 695 O O . LEU A 1 88 ? -2.443 2.584 -5.500 1.00 98.50 88 LEU A O 1
ATOM 699 N N . ASP A 1 89 ? -2.984 2.881 -7.656 1.00 98.50 89 ASP A N 1
ATOM 700 C CA . ASP A 1 89 ? -4.310 3.435 -7.388 1.00 98.50 89 ASP A CA 1
ATOM 701 C C . ASP A 1 89 ? -5.259 2.390 -6.779 1.00 98.50 89 ASP A C 1
ATOM 703 O O . ASP A 1 89 ? -5.987 2.719 -5.835 1.00 98.50 89 ASP A O 1
ATOM 707 N N . ASP A 1 90 ? -5.188 1.124 -7.200 1.00 98.19 90 ASP A N 1
ATOM 708 C CA . ASP A 1 90 ? -5.912 0.023 -6.546 1.00 98.19 90 ASP A CA 1
ATOM 709 C C . ASP A 1 90 ? -5.494 -0.135 -5.072 1.00 98.19 90 ASP A C 1
ATOM 711 O O . ASP A 1 90 ? -6.337 -0.279 -4.176 1.00 98.19 90 ASP A O 1
ATOM 715 N N . LEU A 1 91 ? -4.196 -0.012 -4.775 1.00 98.31 91 LEU A N 1
ATOM 716 C CA . LEU A 1 91 ? -3.679 -0.051 -3.403 1.00 98.31 91 LEU A CA 1
ATOM 717 C C . LEU A 1 91 ? -4.097 1.169 -2.569 1.00 98.31 91 LEU A C 1
ATOM 719 O O . LEU A 1 91 ? -4.288 1.053 -1.351 1.00 98.31 91 LEU A O 1
ATOM 723 N N . VAL A 1 92 ? -4.271 2.334 -3.196 1.00 98.44 92 VAL A N 1
ATOM 724 C CA . VAL A 1 92 ? -4.847 3.524 -2.552 1.00 98.44 92 VAL A CA 1
ATOM 725 C C . VAL A 1 92 ? -6.318 3.284 -2.210 1.00 98.44 92 VAL A C 1
ATOM 727 O O . VAL A 1 92 ? -6.729 3.578 -1.083 1.00 98.44 92 VAL A O 1
ATOM 730 N N . GLN A 1 93 ? -7.107 2.690 -3.114 1.00 97.50 93 GLN A N 1
ATOM 731 C CA . GLN A 1 93 ? -8.503 2.327 -2.825 1.00 97.50 93 GLN A CA 1
ATOM 732 C C . GLN A 1 93 ? -8.601 1.311 -1.680 1.00 97.50 93 GLN A C 1
ATOM 734 O O . GLN A 1 93 ? -9.446 1.457 -0.792 1.00 97.50 93 GLN A O 1
ATOM 739 N N . ALA A 1 94 ? -7.682 0.343 -1.635 1.00 96.19 94 ALA A N 1
ATOM 740 C CA . ALA A 1 94 ? -7.551 -0.617 -0.539 1.00 96.19 94 ALA A CA 1
ATOM 741 C C . ALA A 1 94 ? -6.978 -0.007 0.759 1.00 96.19 94 ALA A C 1
ATOM 743 O O . ALA A 1 94 ? -6.867 -0.691 1.777 1.00 96.19 94 ALA A O 1
ATOM 744 N N . ARG A 1 95 ? -6.623 1.288 0.764 1.00 96.69 95 ARG A N 1
ATOM 745 C CA . ARG A 1 95 ? -6.018 2.008 1.902 1.00 96.69 95 ARG A CA 1
ATOM 746 C C . ARG A 1 95 ? -4.705 1.389 2.390 1.00 96.69 95 ARG A C 1
ATOM 748 O O . ARG A 1 95 ? -4.400 1.464 3.587 1.00 96.69 95 ARG A O 1
ATOM 755 N N . LEU A 1 96 ? -3.949 0.782 1.480 1.00 98.12 96 LEU A N 1
ATOM 756 C CA . LEU A 1 96 ? -2.614 0.220 1.713 1.00 98.12 96 LEU A CA 1
ATOM 757 C C . LEU A 1 96 ? -1.499 1.197 1.324 1.00 98.12 96 LEU A C 1
ATOM 759 O O . LEU A 1 96 ? -0.348 1.013 1.731 1.00 98.12 96 LEU A O 1
ATOM 763 N N . MET A 1 97 ? -1.858 2.240 0.573 1.00 98.19 97 MET A N 1
ATOM 764 C CA . MET A 1 97 ? -0.992 3.335 0.158 1.00 98.19 97 MET A CA 1
ATOM 765 C C . MET A 1 97 ? -1.649 4.694 0.386 1.00 98.19 97 MET A C 1
ATOM 767 O O . MET A 1 97 ? -2.873 4.829 0.411 1.00 98.19 97 MET A O 1
ATOM 771 N N . TYR A 1 98 ? -0.806 5.709 0.535 1.00 98.44 98 TYR A N 1
ATOM 772 C CA . TYR A 1 98 ? -1.182 7.114 0.507 1.00 98.44 98 TYR A CA 1
ATOM 773 C C . TYR A 1 98 ? -0.646 7.765 -0.767 1.00 98.44 98 TYR A C 1
ATOM 775 O O . TYR A 1 98 ? 0.485 7.496 -1.166 1.00 98.44 98 TYR A O 1
ATOM 783 N N . ARG A 1 99 ? -1.453 8.635 -1.381 1.00 98.31 99 ARG A N 1
ATOM 784 C CA . ARG A 1 99 ? -1.096 9.385 -2.588 1.00 98.31 99 ARG A CA 1
ATOM 785 C C . ARG A 1 99 ? -1.054 10.879 -2.289 1.00 98.31 99 ARG A C 1
ATOM 787 O O . ARG A 1 99 ? -2.031 11.441 -1.796 1.00 98.31 99 ARG A O 1
ATOM 794 N N . GLU A 1 100 ? 0.044 11.524 -2.665 1.00 97.75 100 GLU A N 1
ATOM 795 C CA . GLU A 1 100 ? 0.195 12.980 -2.685 1.00 97.75 100 GLU A CA 1
ATOM 796 C C . GLU A 1 100 ? 0.647 13.420 -4.081 1.00 97.75 100 GLU A C 1
ATOM 798 O O . GLU A 1 100 ? 1.781 13.183 -4.498 1.00 97.75 100 GLU A O 1
ATOM 803 N N . GLY A 1 101 ? -0.262 14.035 -4.843 1.00 96.56 101 GLY A N 1
ATOM 804 C CA . GLY A 1 101 ? -0.007 14.353 -6.248 1.00 96.56 101 GLY A CA 1
ATOM 805 C C . GLY A 1 101 ? 0.258 13.086 -7.069 1.00 96.56 101 GLY A C 1
ATOM 806 O O . GLY A 1 101 ? -0.639 12.265 -7.253 1.00 96.56 101 GLY A O 1
ATOM 807 N N . ASN A 1 102 ? 1.485 12.937 -7.567 1.00 96.69 102 ASN A N 1
ATOM 808 C CA . ASN A 1 102 ? 1.959 11.762 -8.309 1.00 96.69 102 ASN A CA 1
ATOM 809 C C . ASN A 1 102 ? 2.900 10.854 -7.488 1.00 96.69 102 ASN A C 1
ATOM 811 O O . ASN A 1 102 ? 3.514 9.950 -8.054 1.00 96.69 102 ASN A O 1
ATOM 815 N N . CYS A 1 103 ? 3.051 11.118 -6.188 1.00 98.19 103 CYS A N 1
ATOM 816 C CA . CYS A 1 103 ? 3.883 10.341 -5.278 1.00 98.19 103 CYS A CA 1
ATOM 817 C C . CYS A 1 103 ? 3.023 9.384 -4.446 1.00 98.19 103 CYS A C 1
ATOM 819 O O . CYS A 1 103 ? 1.966 9.772 -3.941 1.00 98.19 103 CYS A O 1
ATOM 821 N N . PHE A 1 104 ? 3.500 8.153 -4.283 1.00 98.75 104 PHE A N 1
ATOM 822 C CA . PHE A 1 104 ? 2.838 7.075 -3.558 1.00 98.75 104 PHE A CA 1
ATOM 823 C C . PHE A 1 104 ? 3.724 6.576 -2.420 1.00 98.75 104 PHE A C 1
ATOM 825 O O . PHE A 1 104 ? 4.901 6.288 -2.635 1.00 98.75 104 PHE A O 1
ATOM 832 N N . LEU A 1 105 ? 3.146 6.456 -1.226 1.00 98.62 105 LEU A N 1
ATOM 833 C CA . LEU A 1 105 ? 3.804 6.009 0.000 1.00 98.62 105 LEU A CA 1
ATOM 834 C C . LEU A 1 105 ? 3.105 4.756 0.541 1.00 98.62 105 LEU A C 1
ATOM 836 O O . LEU A 1 105 ? 1.896 4.786 0.792 1.00 98.62 105 LEU A O 1
ATOM 840 N N . SER A 1 106 ? 3.847 3.669 0.758 1.00 98.31 1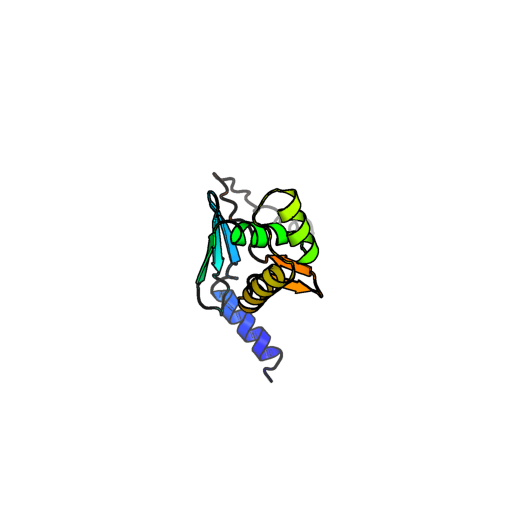06 SER A N 1
ATOM 841 C CA . SER A 1 106 ? 3.299 2.480 1.423 1.00 98.31 106 SER A CA 1
ATOM 842 C C . SER A 1 106 ? 3.029 2.753 2.902 1.00 98.31 106 SER A C 1
ATOM 844 O O . SER A 1 106 ? 3.858 3.340 3.592 1.00 98.31 106 SER A O 1
ATOM 846 N N . LEU A 1 107 ? 1.874 2.308 3.403 1.00 97.75 107 LEU A N 1
ATOM 847 C CA . LEU A 1 107 ? 1.447 2.591 4.780 1.00 97.75 107 LEU A CA 1
ATOM 848 C C . LEU A 1 107 ? 1.803 1.490 5.784 1.00 97.75 107 LEU A C 1
ATOM 850 O O . LEU A 1 107 ? 1.804 1.742 6.990 1.00 97.75 107 LEU A O 1
ATOM 854 N N . ALA A 1 108 ? 2.044 0.266 5.313 1.00 97.31 108 ALA A N 1
ATOM 855 C CA . ALA A 1 108 ? 2.348 -0.854 6.187 1.00 97.31 108 ALA A CA 1
ATOM 856 C C . ALA A 1 108 ? 3.775 -0.752 6.738 1.00 97.31 108 ALA A C 1
ATOM 858 O O . ALA A 1 108 ? 4.716 -0.501 5.992 1.00 97.31 108 ALA A O 1
ATOM 859 N N . ILE A 1 109 ? 3.944 -1.020 8.033 1.00 95.50 109 ILE A N 1
ATOM 860 C CA . ILE A 1 109 ? 5.263 -1.053 8.681 1.00 95.50 109 ILE A CA 1
ATOM 861 C C . ILE A 1 109 ? 5.817 -2.485 8.751 1.00 95.50 109 ILE A C 1
ATOM 863 O O . ILE A 1 109 ? 5.046 -3.436 8.900 1.00 95.50 109 ILE A O 1
ATOM 867 N N . PRO A 1 110 ? 7.141 -2.697 8.677 1.00 95.31 110 PRO A N 1
ATOM 868 C CA . PRO A 1 110 ? 7.702 -4.037 8.805 1.00 95.31 110 PRO A CA 1
ATOM 869 C C . PRO A 1 110 ? 7.397 -4.629 10.186 1.00 95.31 110 PRO A C 1
ATOM 871 O O . PRO A 1 110 ? 7.557 -3.962 11.210 1.00 95.31 110 PRO A O 1
ATOM 874 N N . ILE A 1 111 ? 7.012 -5.909 10.234 1.00 91.88 111 ILE A N 1
ATOM 875 C CA . ILE A 1 111 ? 6.968 -6.649 11.500 1.00 91.88 111 ILE A CA 1
ATOM 876 C C . ILE A 1 111 ? 8.408 -6.828 11.982 1.00 91.88 111 ILE A C 1
ATOM 878 O O . ILE A 1 111 ? 9.137 -7.705 11.512 1.00 91.88 111 ILE A O 1
ATOM 882 N N . THR A 1 112 ? 8.822 -6.014 12.948 1.00 77.12 112 THR A N 1
ATOM 883 C CA . THR A 1 112 ? 10.065 -6.249 13.677 1.00 77.12 112 THR A CA 1
ATOM 884 C C . THR A 1 112 ? 9.848 -7.449 14.587 1.00 77.12 112 THR A C 1
ATOM 886 O O . THR A 1 112 ? 9.271 -7.329 15.667 1.00 77.12 112 THR A O 1
ATOM 889 N N . THR A 1 113 ? 10.309 -8.631 14.176 1.00 59.56 113 T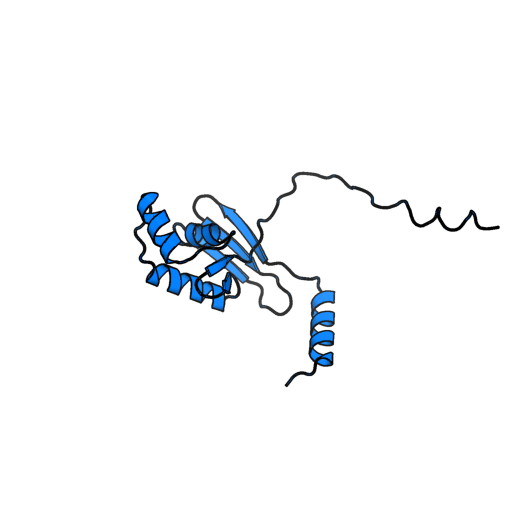HR A N 1
ATOM 890 C CA . THR A 1 113 ? 10.471 -9.747 15.109 1.00 59.56 113 THR A CA 1
ATOM 891 C C . THR A 1 113 ? 11.624 -9.392 16.039 1.00 59.56 113 THR A C 1
ATOM 893 O O . THR A 1 113 ? 12.778 -9.730 15.772 1.00 59.56 113 THR A O 1
ATOM 896 N N . ALA A 1 114 ? 11.335 -8.654 17.109 1.00 52.84 114 ALA A N 1
ATOM 897 C CA . ALA A 1 114 ? 12.268 -8.513 18.209 1.00 52.84 114 ALA A CA 1
ATOM 898 C C . ALA A 1 114 ? 12.510 -9.917 18.781 1.00 52.84 114 ALA A C 1
ATOM 900 O O . ALA A 1 114 ? 11.703 -10.455 19.538 1.00 52.84 114 ALA A O 1
ATOM 901 N N . SER A 1 115 ? 13.609 -10.541 18.362 1.00 43.56 115 SER A N 1
ATOM 902 C CA . SER A 1 115 ? 14.149 -11.703 19.044 1.00 43.56 115 SER A CA 1
ATOM 903 C C . SER A 1 115 ? 14.586 -11.243 20.434 1.00 43.56 115 SER A C 1
ATOM 905 O O . SER A 1 115 ? 15.539 -10.481 20.557 1.00 43.56 115 SER A O 1
ATOM 907 N N . THR A 1 116 ? 13.881 -11.736 21.456 1.00 42.38 116 THR A N 1
ATOM 908 C CA . THR A 1 116 ? 14.233 -11.746 22.890 1.00 42.38 116 THR A CA 1
ATOM 909 C C . THR A 1 116 ? 14.443 -10.402 23.606 1.00 42.38 116 THR A C 1
ATOM 911 O O . THR A 1 116 ? 15.466 -9.750 23.462 1.00 42.38 116 THR A O 1
ATOM 914 N N . ALA A 1 117 ? 13.473 -10.097 24.475 1.00 50.38 117 ALA A N 1
ATOM 915 C CA . ALA A 1 117 ? 13.597 -9.512 25.814 1.00 50.38 117 ALA A CA 1
ATOM 916 C C . ALA A 1 117 ? 14.689 -8.454 26.079 1.00 50.38 117 ALA A C 1
ATOM 918 O O . ALA A 1 117 ? 15.856 -8.771 26.289 1.00 50.38 117 ALA A O 1
ATOM 919 N N . SER A 1 118 ? 14.235 -7.234 26.356 1.00 43.22 118 SER A N 1
ATOM 920 C CA . SER A 1 118 ? 14.670 -6.536 27.566 1.00 43.22 118 SER A CA 1
ATOM 921 C C . SER A 1 118 ? 13.521 -5.677 28.084 1.00 43.22 118 SER A C 1
ATOM 923 O O . SER A 1 118 ? 13.132 -4.694 27.452 1.00 43.22 118 SER A O 1
ATOM 925 N N . GLU A 1 119 ? 12.970 -6.074 29.229 1.00 51.72 119 GLU A N 1
ATOM 926 C CA . GLU A 1 119 ? 12.148 -5.226 30.084 1.00 51.72 119 GLU A CA 1
ATOM 927 C C . GLU A 1 119 ? 12.979 -4.011 30.508 1.00 51.72 119 GLU A C 1
ATOM 929 O O . GLU A 1 119 ? 13.698 -4.044 31.507 1.00 51.72 119 GLU A O 1
ATOM 934 N N . THR A 1 120 ? 12.880 -2.906 29.774 1.00 45.91 120 THR A N 1
ATOM 935 C CA . THR A 1 120 ? 13.282 -1.613 30.328 1.00 45.91 120 THR A CA 1
ATOM 936 C C . THR A 1 120 ? 12.098 -1.064 31.111 1.00 45.91 120 THR A C 1
ATOM 938 O O . THR A 1 120 ? 11.282 -0.288 30.619 1.00 45.91 120 THR A O 1
ATOM 941 N N . ARG A 1 121 ? 12.011 -1.554 32.349 1.00 46.19 121 ARG A N 1
ATOM 942 C CA . ARG A 1 121 ? 11.317 -0.970 33.497 1.00 46.19 121 ARG A CA 1
ATOM 943 C C . ARG A 1 121 ? 11.433 0.560 33.471 1.00 46.19 121 ARG A C 1
ATOM 945 O O . ARG A 1 121 ? 12.502 1.095 33.744 1.00 46.19 121 ARG A O 1
ATOM 952 N N . TRP A 1 122 ? 10.338 1.259 33.178 1.00 51.16 122 TRP A N 1
ATOM 953 C CA . TRP A 1 122 ? 10.223 2.717 33.346 1.00 51.16 122 TRP A CA 1
ATOM 954 C C . TRP A 1 122 ? 9.594 3.122 34.690 1.00 51.16 122 TRP A C 1
ATOM 956 O O . TRP A 1 122 ? 9.226 4.274 34.896 1.00 51.16 122 TRP A O 1
ATOM 966 N N . GLU A 1 123 ? 9.551 2.220 35.669 1.00 46.47 123 GLU A N 1
ATOM 967 C CA . GLU A 1 123 ? 9.355 2.612 37.065 1.00 46.47 123 GLU A CA 1
ATOM 968 C C . GLU A 1 123 ? 10.696 2.995 37.691 1.00 46.47 123 GLU A C 1
ATOM 970 O O . GLU A 1 123 ? 11.459 2.118 38.108 1.00 46.47 123 GLU A O 1
ATOM 975 N N . THR A 1 124 ? 10.987 4.300 37.745 1.00 47.38 124 THR A N 1
ATOM 976 C CA . THR A 1 124 ? 11.183 5.087 38.986 1.00 47.38 124 THR A CA 1
ATOM 977 C C . THR A 1 124 ? 11.630 6.509 38.611 1.00 47.38 124 THR A C 1
ATOM 979 O O . THR A 1 124 ? 12.814 6.722 38.397 1.00 47.38 124 THR A O 1
ATOM 982 N N . ASP A 1 125 ? 10.701 7.470 38.528 1.00 46.78 125 ASP A N 1
ATOM 983 C CA . ASP A 1 125 ? 10.904 8.837 39.055 1.00 46.78 125 ASP A CA 1
ATOM 984 C C . ASP A 1 125 ? 9.624 9.686 38.929 1.00 46.78 125 ASP A C 1
ATOM 986 O O . ASP A 1 125 ? 9.464 10.532 38.055 1.00 46.78 125 ASP A O 1
ATOM 990 N N . ALA A 1 126 ? 8.668 9.446 39.828 1.00 44.03 126 ALA A N 1
ATOM 991 C CA . ALA A 1 126 ? 7.590 10.406 40.105 1.00 44.03 126 ALA A CA 1
ATOM 992 C C . ALA A 1 126 ? 7.254 10.532 41.604 1.00 44.03 126 ALA A C 1
ATOM 994 O O . ALA A 1 126 ? 6.497 11.419 41.987 1.00 44.03 126 ALA A O 1
ATOM 995 N N . ALA A 1 127 ? 7.844 9.706 42.478 1.00 43.00 127 ALA A N 1
ATOM 996 C CA . ALA A 1 127 ? 7.578 9.746 43.920 1.00 43.00 127 ALA A CA 1
ATOM 997 C C . ALA A 1 127 ? 8.640 10.508 44.746 1.00 43.00 127 ALA A C 1
ATOM 999 O O . ALA A 1 127 ? 8.369 10.864 45.890 1.00 43.00 127 ALA A O 1
ATOM 1000 N N . THR A 1 128 ? 9.813 10.833 44.187 1.00 45.72 128 THR A N 1
ATOM 1001 C CA . THR A 1 128 ? 10.889 11.531 44.931 1.00 45.72 128 THR A CA 1
ATOM 1002 C C . THR A 1 128 ? 10.766 13.064 44.891 1.00 45.72 128 THR A C 1
ATOM 1004 O O . THR A 1 128 ? 11.405 13.760 45.674 1.00 45.72 128 THR A O 1
ATOM 1007 N N . ALA A 1 129 ? 9.891 13.625 44.049 1.00 45.00 129 ALA A N 1
ATOM 1008 C CA . ALA A 1 129 ? 9.722 15.078 43.927 1.00 45.00 129 ALA A CA 1
ATOM 1009 C C . ALA A 1 129 ? 8.767 15.705 44.970 1.00 45.00 129 ALA A C 1
ATOM 1011 O O . ALA A 1 129 ? 8.637 16.925 45.010 1.00 45.00 129 ALA A O 1
ATOM 1012 N N . CYS A 1 130 ? 8.113 14.910 45.829 1.00 38.06 130 CYS A N 1
ATOM 1013 C CA . CYS A 1 130 ? 7.081 15.409 46.752 1.00 38.06 130 CYS A CA 1
ATOM 1014 C C . CYS A 1 130 ? 7.504 15.477 48.239 1.00 38.06 130 CYS A C 1
ATOM 1016 O O . CYS A 1 130 ? 6.663 15.763 49.086 1.00 38.06 130 CYS A O 1
ATOM 1018 N N . LEU A 1 131 ? 8.778 15.236 48.584 1.00 49.03 131 LEU A N 1
ATOM 1019 C CA . LEU A 1 131 ? 9.224 15.121 49.991 1.00 49.03 131 LEU A CA 1
ATOM 1020 C C . LEU A 1 131 ? 10.352 16.076 50.420 1.00 49.03 131 LEU A C 1
ATOM 1022 O O . LEU A 1 131 ? 10.967 15.865 51.458 1.00 49.03 131 LEU A O 1
ATOM 1026 N N . MET A 1 132 ? 10.593 17.158 49.676 1.00 46.25 132 MET A N 1
ATOM 1027 C CA . MET A 1 132 ? 11.533 18.224 50.073 1.00 46.25 132 MET A CA 1
ATOM 1028 C C . MET A 1 132 ? 10.907 19.618 49.920 1.00 46.25 132 MET A C 1
ATOM 1030 O O . MET A 1 132 ? 11.502 20.531 49.356 1.00 46.25 132 MET A O 1
ATOM 1034 N N . ALA A 1 133 ? 9.675 19.770 50.403 1.00 46.66 133 ALA A N 1
ATOM 1035 C CA . ALA A 1 133 ? 9.047 21.069 50.613 1.00 46.66 133 ALA A CA 1
ATOM 1036 C C . ALA A 1 133 ? 8.430 21.101 52.016 1.00 46.66 133 ALA A C 1
ATOM 1038 O O . ALA A 1 133 ? 7.228 20.910 52.184 1.00 46.66 133 ALA A O 1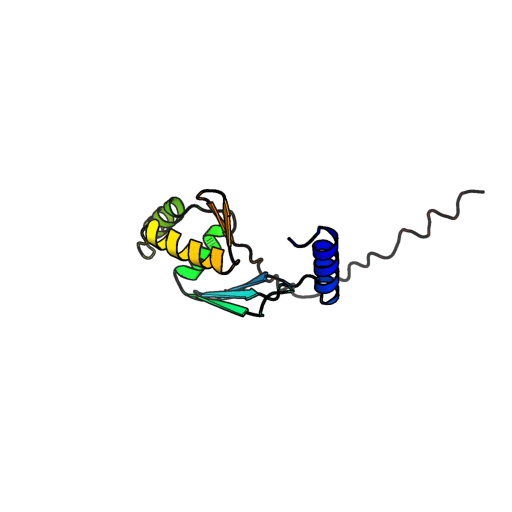
ATOM 1039 N N . THR A 1 134 ? 9.286 21.316 53.014 1.00 53.09 134 THR A N 1
ATOM 1040 C CA . THR A 1 134 ? 8.925 21.824 54.346 1.00 53.09 134 THR A CA 1
ATOM 1041 C C . THR A 1 134 ? 10.029 22.739 54.829 1.00 53.09 134 THR A C 1
ATOM 1043 O O . THR A 1 134 ? 11.192 22.276 54.784 1.00 53.09 134 THR A O 1
#

Radius of gyration: 21.29 Å; chains: 1; bounding box: 40×37×72 Å

Secondary structure (DSSP, 8-state):
---HHHHHHHHHHHHHT----EEEEEETTEEEEEE--TTS--EEEEEETHHHHHHHHTTT-EEHHHHHHHHHHHT-----HHHHHHHHHHHHHTTSEEEETTEEEE-PEE-----S--------SSSGGGSS--

Foldseek 3Di:
DQDPVNVVVVVVVQPVVPQWAWAWDDDDQKIWIWGGGGPDDTDIDIDGHVRRVLLVVQQVKDALVRSQVVCVVVVHPRDDSVNSQVSLVVCVVVVQWDDDPRIIHGDHHYPPPPDDDDPPDPPDDDPPVPPPDD

pLDDT: mean 85.34, std 18.51, range [38.06, 98.75]